Protein AF-A0A6B3AHR8-F1 (afdb_monomer)

Mean predicted aligned error: 14.45 Å

Structure (mmCIF, N/CA/C/O backbone):
data_AF-A0A6B3AHR8-F1
#
_entry.id   AF-A0A6B3AHR8-F1
#
loop_
_atom_site.group_PDB
_atom_site.id
_atom_site.type_symbol
_atom_site.label_atom_id
_atom_site.label_alt_id
_atom_site.label_comp_id
_atom_site.label_asym_id
_atom_site.label_entity_id
_atom_site.label_seq_id
_atom_site.pdbx_PDB_ins_code
_atom_site.Cartn_x
_atom_site.Cartn_y
_atom_site.Cartn_z
_atom_site.occupancy
_atom_site.B_iso_or_equiv
_atom_site.auth_seq_id
_atom_site.auth_c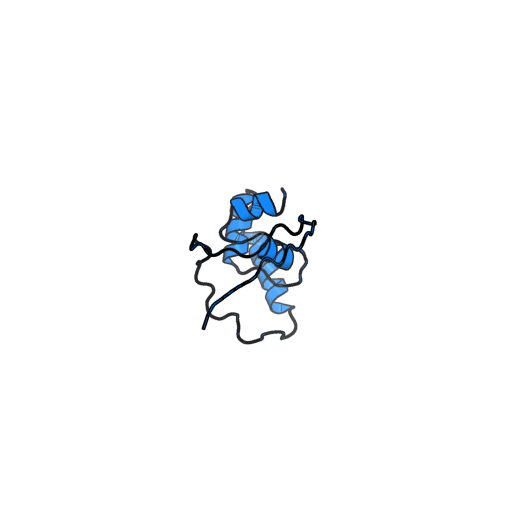omp_id
_atom_site.auth_asym_id
_atom_site.auth_atom_id
_atom_site.pdbx_PDB_model_num
ATOM 1 N N . MET A 1 1 ? -11.221 7.500 -1.827 1.00 72.94 1 MET A N 1
ATOM 2 C CA . MET A 1 1 ? -10.445 6.863 -0.737 1.00 72.94 1 MET A CA 1
ATOM 3 C C . MET A 1 1 ? -9.361 7.847 -0.309 1.00 72.94 1 MET A C 1
ATOM 5 O O . MET A 1 1 ? -8.612 8.270 -1.177 1.00 72.94 1 MET A O 1
ATOM 9 N N . THR A 1 2 ? -9.304 8.282 0.954 1.00 89.19 2 THR A N 1
ATOM 10 C CA . THR A 1 2 ? -8.228 9.182 1.435 1.00 89.19 2 THR A CA 1
ATOM 11 C C . THR A 1 2 ? -7.098 8.376 2.085 1.00 89.19 2 THR A C 1
ATOM 13 O O . THR A 1 2 ? -7.320 7.226 2.467 1.00 89.19 2 THR A O 1
ATOM 16 N N . LEU A 1 3 ? -5.907 8.967 2.265 1.00 89.81 3 LEU A N 1
ATOM 17 C CA . LEU A 1 3 ? -4.805 8.298 2.977 1.00 89.81 3 LEU A CA 1
ATOM 18 C C . LEU A 1 3 ? -5.156 7.978 4.439 1.00 89.81 3 LEU A C 1
ATOM 20 O O . LEU A 1 3 ? -4.743 6.945 4.946 1.00 89.81 3 LEU A O 1
ATOM 24 N N . ALA A 1 4 ? -5.940 8.834 5.104 1.00 90.06 4 ALA A N 1
ATOM 25 C CA . ALA A 1 4 ? -6.392 8.588 6.475 1.00 90.06 4 ALA A CA 1
ATOM 26 C C . ALA A 1 4 ? -7.373 7.407 6.537 1.00 90.06 4 ALA A C 1
ATOM 28 O O . ALA A 1 4 ? -7.261 6.542 7.397 1.00 90.06 4 ALA A O 1
ATOM 29 N N . THR A 1 5 ? -8.297 7.323 5.574 1.00 89.62 5 THR A N 1
ATOM 30 C CA . THR A 1 5 ? -9.214 6.181 5.454 1.00 89.62 5 THR A CA 1
ATOM 31 C C . THR A 1 5 ? -8.467 4.883 5.164 1.00 89.62 5 THR A C 1
ATOM 33 O O . THR A 1 5 ? -8.868 3.835 5.657 1.00 89.62 5 THR A O 1
ATOM 36 N N . LEU A 1 6 ? -7.405 4.936 4.357 1.00 91.19 6 LEU A N 1
ATOM 37 C CA . LEU A 1 6 ? -6.586 3.766 4.067 1.00 91.19 6 LEU A CA 1
ATOM 38 C C . LEU A 1 6 ? -5.809 3.322 5.310 1.00 91.19 6 LEU A C 1
ATOM 40 O O . LEU A 1 6 ? -5.904 2.159 5.675 1.00 91.19 6 LEU A O 1
ATOM 44 N N . ALA A 1 7 ? -5.153 4.255 6.003 1.00 90.44 7 ALA A N 1
ATOM 45 C CA . ALA A 1 7 ? -4.433 3.968 7.239 1.00 90.44 7 ALA A CA 1
ATOM 46 C C . ALA A 1 7 ? -5.337 3.330 8.303 1.00 90.44 7 ALA A C 1
ATOM 48 O O . ALA A 1 7 ? -4.974 2.318 8.876 1.00 90.44 7 ALA A O 1
ATOM 49 N N . ASN A 1 8 ? -6.568 3.820 8.477 1.00 92.31 8 ASN A N 1
ATOM 50 C CA . ASN A 1 8 ? -7.528 3.231 9.421 1.00 92.31 8 ASN A CA 1
ATOM 51 C C . ASN A 1 8 ? -7.996 1.809 9.055 1.00 92.31 8 ASN A C 1
ATOM 53 O O . ASN A 1 8 ? -8.580 1.125 9.890 1.00 92.31 8 ASN A O 1
ATOM 57 N N . ARG A 1 9 ? -7.823 1.378 7.800 1.00 89.56 9 ARG A N 1
ATOM 58 C CA . ARG A 1 9 ? -8.267 0.061 7.303 1.00 89.56 9 ARG A CA 1
ATOM 59 C C . ARG A 1 9 ? -7.111 -0.922 7.117 1.00 89.56 9 ARG A C 1
ATOM 61 O O . ARG A 1 9 ? -7.343 -2.029 6.638 1.00 89.56 9 ARG A O 1
ATOM 68 N N . THR A 1 10 ? -5.895 -0.510 7.456 1.00 93.00 10 THR A N 1
ATOM 69 C CA . THR A 1 10 ? -4.659 -1.282 7.286 1.00 93.00 10 THR A CA 1
ATOM 70 C C . THR A 1 10 ? -3.803 -1.162 8.542 1.00 93.00 10 THR A C 1
ATOM 72 O O . THR A 1 10 ? -4.026 -0.280 9.360 1.00 93.00 10 THR A O 1
ATOM 75 N N . SER A 1 11 ? -2.787 -1.997 8.672 1.00 92.06 11 SER A N 1
ATOM 76 C CA . SER A 1 11 ? -1.762 -1.929 9.712 1.00 92.06 11 SER A CA 1
ATOM 77 C C . SER A 1 11 ? -0.693 -0.858 9.447 1.00 92.06 11 SER A C 1
ATOM 79 O O . SER A 1 11 ? 0.309 -0.816 10.144 1.00 92.06 11 SER A O 1
ATOM 81 N N . TYR A 1 12 ? -0.862 0.003 8.436 1.00 90.44 12 TYR A N 1
ATOM 82 C CA . TYR A 1 12 ? 0.138 0.997 8.036 1.00 90.44 12 TYR A CA 1
ATOM 83 C C . TYR A 1 12 ? -0.373 2.426 8.224 1.00 90.44 12 TYR A C 1
ATOM 85 O O . TYR A 1 12 ? -1.486 2.769 7.823 1.00 90.44 12 TYR A O 1
ATOM 93 N N . SER A 1 13 ? 0.486 3.297 8.752 1.00 91.00 13 SER A N 1
ATOM 94 C CA . SER A 1 13 ? 0.182 4.712 8.973 1.00 91.00 13 SER A CA 1
ATOM 95 C C . SER A 1 13 ? 0.028 5.535 7.678 1.00 91.00 13 SER A C 1
ATOM 97 O O . SER A 1 13 ? 0.433 5.150 6.575 1.00 91.00 13 SER A O 1
ATOM 99 N N . LYS A 1 14 ? -0.527 6.749 7.812 1.00 91.62 14 LYS A N 1
ATOM 100 C CA . LYS A 1 14 ? -0.686 7.714 6.707 1.00 91.62 14 LYS A CA 1
ATOM 101 C C . LYS A 1 14 ? 0.650 8.088 6.053 1.00 91.62 14 LYS A C 1
ATOM 103 O O . LYS A 1 14 ? 0.686 8.288 4.837 1.00 91.62 14 LYS A O 1
ATOM 108 N N . SER A 1 15 ? 1.726 8.205 6.834 1.00 91.19 15 SER A N 1
ATOM 109 C CA . SER A 1 15 ? 3.057 8.556 6.324 1.00 91.19 15 SER A CA 1
ATOM 110 C C . SER A 1 15 ? 3.654 7.410 5.503 1.00 91.19 15 SER A C 1
ATOM 112 O O . SER A 1 15 ? 4.138 7.660 4.396 1.00 91.19 15 SER A O 1
ATOM 114 N N . SER A 1 16 ? 3.524 6.162 5.967 1.00 89.12 16 SER A N 1
ATOM 115 C CA . SER A 1 16 ? 3.913 4.958 5.218 1.00 89.12 16 SER A CA 1
ATOM 116 C C . SER A 1 16 ? 3.192 4.887 3.871 1.00 89.12 16 SER A C 1
ATOM 118 O O . SER A 1 16 ? 3.840 4.829 2.823 1.00 89.12 16 SER A O 1
ATOM 120 N N . TRP A 1 17 ? 1.862 5.039 3.864 1.00 93.81 17 TRP A N 1
ATOM 121 C CA . TRP A 1 17 ? 1.083 5.109 2.623 1.00 93.81 17 TRP A CA 1
ATOM 122 C C . TRP A 1 17 ? 1.481 6.278 1.722 1.00 93.81 17 TRP A C 1
ATOM 124 O O . TRP A 1 17 ? 1.551 6.120 0.503 1.00 93.81 17 TRP A O 1
ATOM 134 N N . GLY A 1 18 ? 1.786 7.440 2.302 1.00 92.69 18 GLY A N 1
ATOM 135 C CA . GLY A 1 18 ? 2.274 8.603 1.567 1.00 92.69 18 GLY A CA 1
ATOM 136 C C . GLY A 1 18 ? 3.588 8.328 0.836 1.00 92.69 18 GLY A C 1
ATOM 137 O O . GLY A 1 18 ? 3.743 8.740 -0.313 1.00 92.69 18 GLY A O 1
ATOM 138 N N . ARG A 1 19 ? 4.525 7.592 1.445 1.00 91.56 19 ARG A N 1
ATOM 139 C CA . ARG A 1 19 ? 5.793 7.202 0.801 1.00 91.56 19 ARG A CA 1
ATOM 140 C C . ARG A 1 19 ? 5.585 6.161 -0.294 1.00 91.56 19 ARG A C 1
ATOM 142 O O . ARG A 1 19 ? 6.161 6.313 -1.369 1.00 91.56 19 ARG A O 1
ATOM 149 N N . TYR A 1 20 ? 4.744 5.158 -0.045 1.00 91.94 20 TYR A N 1
ATOM 150 C CA . TYR A 1 20 ? 4.468 4.097 -1.016 1.00 91.94 20 TYR A CA 1
ATOM 151 C C . TYR A 1 20 ? 3.775 4.624 -2.269 1.00 91.94 20 TYR A C 1
ATOM 153 O O . TYR A 1 20 ? 4.214 4.371 -3.386 1.00 91.94 20 TYR A O 1
ATOM 161 N N . LEU A 1 21 ? 2.721 5.420 -2.090 1.00 89.75 21 LEU A N 1
ATOM 162 C CA . LEU A 1 21 ? 1.911 5.915 -3.202 1.00 89.75 21 LEU A CA 1
ATOM 163 C C . LEU A 1 21 ? 2.565 7.083 -3.951 1.00 89.75 21 LEU A C 1
ATOM 165 O O . LEU A 1 21 ? 2.213 7.334 -5.098 1.00 89.75 21 LEU A O 1
ATOM 169 N N . SER A 1 22 ? 3.532 7.775 -3.338 1.00 90.12 22 SER A N 1
ATOM 170 C CA . SER A 1 22 ? 4.361 8.769 -4.038 1.00 90.12 22 SER A CA 1
ATOM 171 C C . SER A 1 22 ? 5.548 8.159 -4.790 1.00 90.12 22 SER A C 1
ATOM 173 O O . SER A 1 22 ? 6.266 8.891 -5.464 1.00 90.12 22 SER A O 1
ATOM 175 N N . GLY A 1 23 ? 5.782 6.846 -4.668 1.00 88.50 23 GLY A N 1
ATOM 176 C CA . GLY A 1 23 ? 6.922 6.165 -5.288 1.00 88.50 23 GLY A CA 1
ATOM 177 C C . GLY A 1 23 ? 8.266 6.419 -4.595 1.00 88.50 23 GLY A C 1
ATOM 178 O O . GLY A 1 23 ? 9.303 6.030 -5.120 1.00 88.50 23 GLY A O 1
ATOM 179 N N . LYS A 1 24 ? 8.272 7.046 -3.408 1.00 87.44 24 LYS A N 1
ATOM 180 C CA . LYS A 1 24 ? 9.490 7.272 -2.605 1.00 87.44 24 LYS A CA 1
ATOM 181 C C . LYS A 1 24 ? 10.015 5.999 -1.940 1.00 87.44 24 LYS A C 1
ATOM 183 O O . LYS A 1 24 ? 11.164 5.965 -1.512 1.00 87.44 24 LYS A O 1
ATOM 188 N N . ALA A 1 25 ? 9.157 5.000 -1.770 1.00 88.38 25 ALA A N 1
ATOM 189 C CA . ALA A 1 25 ? 9.507 3.682 -1.263 1.00 88.38 25 ALA A CA 1
ATOM 190 C C . ALA A 1 25 ? 8.583 2.644 -1.902 1.00 88.38 25 ALA A C 1
ATOM 192 O O . ALA A 1 25 ? 7.418 2.937 -2.162 1.00 88.38 25 ALA A O 1
ATOM 193 N N . LEU A 1 26 ? 9.078 1.429 -2.121 1.00 88.06 26 LEU A N 1
ATOM 194 C CA . LEU A 1 26 ? 8.225 0.320 -2.541 1.00 88.06 26 LEU A CA 1
ATOM 195 C C . LEU A 1 26 ? 7.431 -0.213 -1.340 1.00 88.06 26 LEU A C 1
ATOM 197 O O . LEU A 1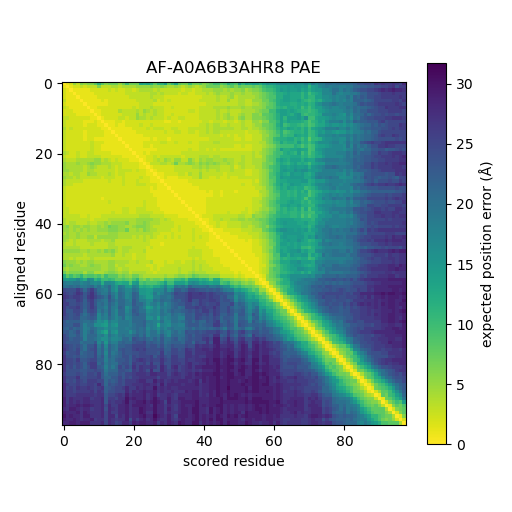 26 ? 8.019 -0.425 -0.276 1.00 88.06 26 LEU A O 1
ATOM 201 N N . PRO A 1 27 ? 6.110 -0.429 -1.481 1.00 90.31 27 PRO A N 1
ATOM 202 C CA . PRO A 1 27 ? 5.322 -1.061 -0.436 1.00 90.31 27 PRO A CA 1
ATOM 203 C C . PRO A 1 27 ? 5.743 -2.528 -0.261 1.00 90.31 27 PRO A C 1
ATOM 205 O O . PRO A 1 27 ? 5.941 -3.227 -1.256 1.00 90.31 27 PRO A O 1
ATOM 208 N N . PRO A 1 28 ? 5.830 -3.041 0.978 1.00 91.00 28 PRO A N 1
ATOM 209 C CA . PRO A 1 28 ? 6.035 -4.466 1.204 1.00 91.00 28 PRO A CA 1
ATOM 210 C C . PRO A 1 28 ? 4.836 -5.272 0.684 1.00 91.00 28 PRO A C 1
ATOM 212 O O . PRO A 1 28 ? 3.706 -4.778 0.627 1.00 91.00 28 PRO A O 1
ATOM 215 N N . ARG A 1 29 ? 5.057 -6.555 0.365 1.00 91.81 29 ARG A N 1
ATOM 216 C CA . ARG A 1 29 ? 4.004 -7.457 -0.144 1.00 91.81 29 ARG A CA 1
ATOM 217 C C . ARG A 1 29 ? 2.746 -7.464 0.739 1.00 91.81 29 ARG A C 1
ATOM 219 O O . ARG A 1 29 ? 1.641 -7.428 0.202 1.00 91.81 29 ARG A O 1
ATOM 226 N N . GLN A 1 30 ? 2.886 -7.447 2.071 1.00 91.94 30 GLN A N 1
ATOM 227 C CA . GLN A 1 30 ? 1.719 -7.398 2.965 1.00 91.94 30 GLN A CA 1
ATOM 228 C C . GLN A 1 30 ? 0.915 -6.102 2.859 1.00 91.94 30 GLN A C 1
ATOM 230 O O . GLN A 1 30 ? -0.312 -6.163 2.796 1.00 91.94 30 GLN A O 1
ATOM 235 N N . ALA A 1 31 ? 1.575 -4.946 2.742 1.00 92.50 31 ALA A N 1
ATOM 236 C CA . ALA A 1 31 ? 0.879 -3.685 2.495 1.00 92.50 31 ALA A CA 1
ATOM 237 C C . ALA A 1 31 ? 0.019 -3.781 1.229 1.00 92.50 31 ALA A C 1
ATOM 239 O O . ALA A 1 31 ? -1.146 -3.393 1.239 1.00 92.50 31 ALA A O 1
ATOM 240 N N . VAL A 1 32 ? 0.541 -4.380 0.154 1.00 93.25 32 VAL A N 1
ATOM 241 C CA . VAL A 1 32 ? -0.225 -4.577 -1.087 1.00 93.25 32 VAL A CA 1
ATOM 242 C C . VAL A 1 32 ? -1.453 -5.470 -0.873 1.00 93.25 32 VAL A C 1
ATOM 244 O O . VAL A 1 32 ? -2.529 -5.157 -1.385 1.00 93.25 32 VAL A O 1
ATOM 247 N N . HIS A 1 33 ? -1.336 -6.543 -0.087 1.00 94.69 33 HIS A N 1
ATOM 248 C CA . HIS A 1 33 ? -2.482 -7.391 0.256 1.00 94.69 33 HIS A CA 1
ATOM 249 C C . HIS A 1 33 ? -3.546 -6.650 1.071 1.00 94.69 33 HIS A C 1
ATOM 251 O O . HIS A 1 33 ? -4.740 -6.784 0.796 1.00 94.69 33 HIS A O 1
ATOM 257 N N . GLU A 1 34 ? -3.139 -5.876 2.074 1.00 93.31 34 GLU A N 1
ATOM 258 C CA . GLU A 1 34 ? -4.068 -5.094 2.886 1.00 93.31 34 GLU A CA 1
ATOM 259 C C . GLU A 1 34 ? -4.731 -3.968 2.094 1.00 93.31 34 GLU A C 1
ATOM 261 O O . GLU A 1 34 ? -5.940 -3.776 2.206 1.00 93.31 34 GLU A O 1
ATOM 266 N N . PHE A 1 35 ? -3.988 -3.294 1.215 1.00 92.69 35 PHE A N 1
ATOM 267 C CA . PHE A 1 35 ? -4.540 -2.322 0.274 1.00 92.69 35 PHE A CA 1
ATOM 268 C C . PHE A 1 35 ? -5.591 -2.954 -0.640 1.00 92.69 35 PHE A C 1
ATOM 270 O O . PHE A 1 35 ? -6.689 -2.416 -0.795 1.00 92.69 35 PHE A O 1
ATOM 277 N N . ALA A 1 36 ? -5.281 -4.121 -1.210 1.00 93.38 36 ALA A N 1
ATOM 278 C CA . ALA A 1 36 ? -6.199 -4.847 -2.075 1.00 93.38 36 ALA A CA 1
ATOM 279 C C . ALA A 1 36 ? -7.506 -5.191 -1.342 1.00 93.38 36 ALA A C 1
ATOM 281 O O . ALA A 1 36 ? -8.593 -4.939 -1.865 1.00 93.38 36 ALA A O 1
ATOM 282 N N . ARG A 1 37 ? -7.409 -5.662 -0.090 1.00 92.38 37 ARG A N 1
ATOM 283 C CA . ARG A 1 37 ? -8.568 -5.898 0.786 1.00 92.38 37 ARG A CA 1
ATOM 284 C C . ARG A 1 37 ? -9.336 -4.614 1.106 1.00 92.38 37 ARG A C 1
ATOM 286 O O . ARG A 1 37 ? -10.561 -4.616 1.038 1.00 92.38 37 ARG A O 1
ATOM 293 N N . ALA A 1 38 ? -8.646 -3.517 1.411 1.00 91.69 38 ALA A N 1
ATOM 294 C CA . ALA A 1 38 ? -9.273 -2.245 1.767 1.00 91.69 38 ALA A CA 1
ATOM 295 C C . ALA A 1 38 ? -10.068 -1.626 0.602 1.00 91.69 38 ALA A C 1
ATOM 297 O O . ALA A 1 38 ? -11.103 -0.994 0.832 1.00 91.69 38 ALA A O 1
ATOM 298 N N . VAL A 1 39 ? -9.598 -1.805 -0.638 1.00 91.00 39 VAL A N 1
ATOM 299 C CA . VAL A 1 39 ? -10.224 -1.266 -1.861 1.00 91.00 39 VAL A CA 1
ATOM 300 C C . VAL A 1 39 ? -11.157 -2.285 -2.541 1.00 91.00 39 VAL A C 1
ATOM 302 O O . VAL A 1 39 ? -11.963 -1.906 -3.385 1.00 91.00 39 VAL A O 1
ATOM 305 N N . GLY A 1 40 ? -11.103 -3.564 -2.158 1.00 91.12 40 GLY A N 1
ATOM 306 C CA . GLY A 1 40 ? -11.934 -4.626 -2.737 1.00 91.12 40 GLY A CA 1
ATOM 307 C C . GLY A 1 40 ? -11.447 -5.114 -4.105 1.00 91.12 40 GLY A C 1
ATOM 308 O O . GLY A 1 40 ? -12.246 -5.556 -4.928 1.00 91.12 40 GLY A O 1
ATOM 309 N N . VAL A 1 41 ? -10.143 -5.020 -4.371 1.00 92.25 41 VAL A N 1
ATOM 310 C CA . VAL A 1 41 ? -9.521 -5.453 -5.633 1.00 92.25 41 VAL A CA 1
ATOM 311 C C . VAL A 1 41 ? -8.717 -6.736 -5.439 1.00 92.25 41 VAL A C 1
ATOM 313 O O . VAL A 1 41 ? -8.287 -7.057 -4.333 1.00 92.25 41 VAL A O 1
ATOM 316 N N . LYS A 1 42 ? -8.496 -7.488 -6.523 1.00 91.19 42 LYS A N 1
ATOM 317 C CA . LYS A 1 42 ? -7.651 -8.690 -6.474 1.00 91.19 42 LYS A CA 1
ATOM 318 C C . LYS A 1 42 ? -6.168 -8.298 -6.346 1.00 91.19 42 LYS A C 1
ATOM 320 O O . LYS A 1 42 ? -5.712 -7.458 -7.127 1.00 91.19 42 LYS A O 1
ATOM 325 N N . PRO A 1 43 ? -5.405 -8.897 -5.413 1.00 91.69 43 PRO A N 1
ATOM 326 C CA . PRO A 1 43 ? -4.009 -8.533 -5.177 1.00 91.69 43 PRO A CA 1
ATOM 327 C C . PRO A 1 43 ? -3.063 -8.986 -6.297 1.00 91.69 43 PRO A C 1
ATOM 329 O O . P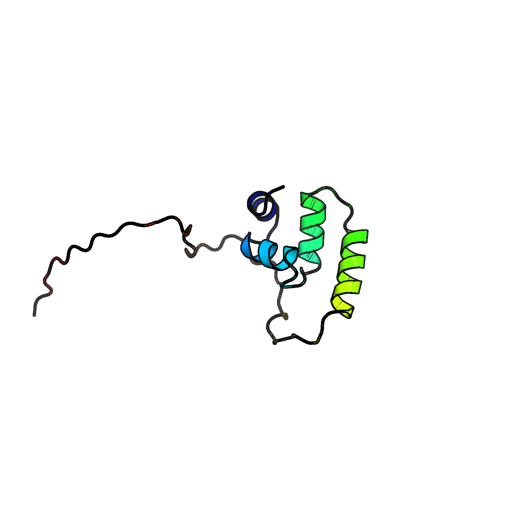RO A 1 43 ? -2.022 -8.364 -6.471 1.00 91.69 43 PRO A O 1
ATOM 332 N N . ASP A 1 44 ? -3.411 -10.010 -7.084 1.00 93.56 44 ASP A N 1
ATOM 333 C CA . ASP A 1 44 ? -2.530 -10.640 -8.082 1.00 93.56 44 ASP A CA 1
ATOM 334 C C . ASP A 1 44 ? -1.893 -9.640 -9.047 1.00 93.56 44 ASP A C 1
ATOM 336 O O . ASP A 1 44 ? -0.680 -9.638 -9.261 1.00 93.56 44 ASP A O 1
ATOM 340 N N . ARG A 1 45 ? -2.704 -8.728 -9.597 1.00 91.25 45 ARG A N 1
ATOM 341 C CA . ARG A 1 45 ? -2.206 -7.721 -10.537 1.00 91.25 45 ARG A CA 1
ATOM 342 C C . ARG A 1 45 ? -1.260 -6.732 -9.861 1.00 91.25 45 ARG A C 1
ATOM 344 O O . ARG A 1 45 ? -0.282 -6.321 -10.476 1.00 91.25 45 ARG A O 1
ATOM 351 N N . LEU A 1 46 ? -1.545 -6.359 -8.616 1.00 91.38 46 LEU A N 1
ATOM 352 C CA . LEU A 1 46 ? -0.730 -5.417 -7.851 1.00 91.38 46 LEU A CA 1
ATOM 353 C C . LEU A 1 46 ? 0.597 -6.047 -7.424 1.00 91.38 46 LEU A C 1
ATOM 355 O O . LEU A 1 46 ? 1.628 -5.388 -7.486 1.00 91.38 46 LEU A O 1
ATOM 359 N N . LEU A 1 47 ? 0.586 -7.326 -7.045 1.00 93.69 47 LEU A N 1
ATOM 360 C CA . LEU A 1 47 ? 1.792 -8.073 -6.692 1.00 93.69 47 LEU A CA 1
ATOM 361 C C . LEU A 1 47 ? 2.701 -8.291 -7.900 1.00 93.69 47 LEU A C 1
ATOM 363 O O . LEU A 1 47 ? 3.912 -8.142 -7.774 1.00 93.69 47 LEU A O 1
ATOM 367 N N . LEU A 1 48 ? 2.129 -8.566 -9.074 1.00 94.31 48 LEU A N 1
ATOM 368 C CA . LEU A 1 48 ? 2.908 -8.653 -10.308 1.00 94.31 48 LEU A CA 1
ATOM 369 C C . LEU A 1 48 ? 3.580 -7.311 -10.639 1.00 94.31 48 LEU A C 1
ATOM 371 O O . LEU A 1 48 ? 4.747 -7.271 -11.016 1.00 94.31 48 LEU A O 1
ATOM 375 N N . MET A 1 49 ? 2.858 -6.198 -10.471 1.00 89.38 49 MET A N 1
ATOM 376 C CA . MET A 1 49 ? 3.432 -4.861 -10.652 1.00 89.38 49 MET A CA 1
ATOM 377 C C . MET A 1 49 ? 4.519 -4.554 -9.617 1.00 89.38 49 MET A C 1
ATOM 379 O O . MET A 1 49 ? 5.536 -3.963 -9.976 1.00 89.38 49 MET A O 1
ATOM 383 N N . LEU A 1 50 ? 4.326 -4.975 -8.363 1.00 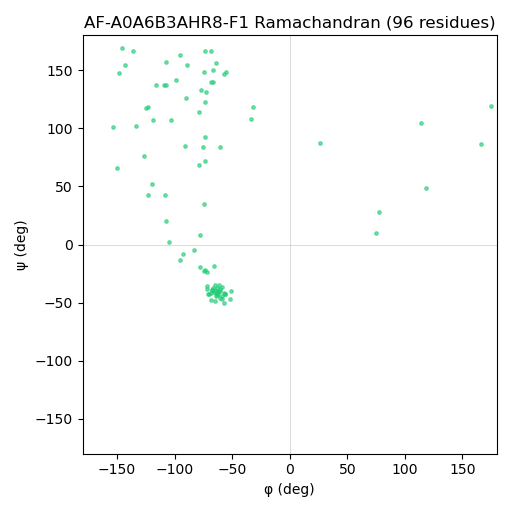90.62 50 LEU A N 1
ATOM 384 C CA . LEU A 1 50 ? 5.331 -4.843 -7.313 1.00 90.62 50 LEU A CA 1
ATOM 385 C C . LEU A 1 50 ? 6.611 -5.596 -7.687 1.00 90.62 50 LEU A C 1
ATOM 387 O O . LEU A 1 50 ? 7.683 -5.018 -7.600 1.00 90.62 50 LEU A O 1
ATOM 391 N N . GLU A 1 51 ? 6.508 -6.832 -8.172 1.00 92.00 51 GLU A N 1
ATOM 392 C CA . GLU A 1 51 ? 7.671 -7.631 -8.574 1.00 92.00 51 GLU A CA 1
ATOM 393 C C . GLU A 1 51 ? 8.460 -6.988 -9.726 1.00 92.00 51 GLU A C 1
ATOM 395 O O . GLU A 1 51 ? 9.691 -6.982 -9.725 1.00 92.00 51 GLU A O 1
ATOM 400 N N . ILE A 1 52 ? 7.763 -6.405 -10.706 1.00 92.19 52 ILE A N 1
ATOM 401 C CA . ILE A 1 52 ? 8.411 -5.664 -11.796 1.00 92.19 52 ILE A CA 1
ATOM 402 C C . ILE A 1 52 ? 9.147 -4.438 -11.241 1.00 92.19 52 ILE A C 1
ATOM 404 O O . ILE A 1 52 ? 10.274 -4.157 -11.647 1.00 92.19 52 ILE A O 1
ATOM 408 N N . ALA A 1 53 ? 8.534 -3.724 -10.297 1.00 88.38 53 ALA A N 1
ATOM 409 C CA . ALA A 1 53 ? 9.124 -2.537 -9.694 1.00 88.38 53 ALA A CA 1
ATOM 410 C C . ALA A 1 53 ? 10.297 -2.866 -8.748 1.00 88.38 53 ALA A C 1
ATOM 412 O O . ALA A 1 53 ? 11.285 -2.137 -8.744 1.00 88.38 53 ALA A O 1
ATOM 413 N N . GLU A 1 54 ? 10.235 -3.986 -8.016 1.00 87.81 54 GLU A N 1
ATOM 414 C CA . GLU A 1 54 ? 11.341 -4.530 -7.212 1.00 87.81 54 GLU A CA 1
ATOM 415 C C . GLU A 1 54 ? 12.583 -4.774 -8.086 1.00 87.81 54 GLU A C 1
ATOM 417 O O . GLU A 1 54 ? 13.691 -4.426 -7.688 1.00 87.81 54 GLU A O 1
ATOM 422 N N . ARG A 1 55 ? 12.404 -5.302 -9.306 1.00 87.31 55 ARG A N 1
ATOM 423 C CA . ARG A 1 55 ? 13.500 -5.552 -10.264 1.00 87.31 55 ARG A CA 1
ATOM 424 C C . ARG A 1 55 ? 14.049 -4.286 -10.928 1.00 87.31 55 ARG A C 1
ATOM 426 O O . ARG A 1 55 ? 15.167 -4.305 -11.431 1.00 87.31 55 ARG A O 1
ATOM 433 N N . ALA A 1 56 ? 13.258 -3.218 -10.981 1.00 84.19 56 ALA A N 1
ATOM 434 C CA . ALA A 1 56 ? 13.624 -1.957 -11.625 1.00 84.19 56 ALA A CA 1
ATOM 435 C C . ALA A 1 56 ? 14.270 -0.947 -10.661 1.00 84.19 56 ALA A C 1
ATOM 437 O O . ALA A 1 56 ? 14.728 0.109 -11.102 1.00 84.19 56 ALA A O 1
ATOM 438 N N . GLN A 1 57 ? 14.284 -1.228 -9.355 1.00 73.81 57 GLN A N 1
ATOM 439 C CA . GLN A 1 57 ? 14.848 -0.316 -8.368 1.00 73.81 57 GLN A CA 1
ATOM 440 C C . GLN A 1 57 ? 16.385 -0.344 -8.449 1.00 73.81 57 GLN A C 1
ATOM 442 O O . GLN A 1 57 ? 16.969 -1.416 -8.284 1.00 73.81 57 GLN A O 1
ATOM 447 N N . PRO A 1 58 ? 17.065 0.797 -8.683 1.00 62.56 58 PRO A N 1
ATOM 448 C CA . PRO A 1 58 ? 18.498 0.890 -8.426 1.00 62.56 58 PRO A CA 1
ATOM 449 C C . PRO A 1 58 ? 18.782 0.536 -6.963 1.00 62.56 58 PRO A C 1
ATOM 451 O O . PRO A 1 58 ? 17.958 0.823 -6.099 1.00 62.56 58 PRO A O 1
ATOM 454 N N . ASP A 1 59 ? 19.932 -0.082 -6.701 1.00 62.28 59 ASP A N 1
ATOM 455 C CA . ASP A 1 59 ? 20.357 -0.557 -5.381 1.00 62.28 59 ASP A CA 1
ATOM 456 C C . ASP A 1 59 ? 20.459 0.615 -4.378 1.00 62.28 59 ASP A C 1
ATOM 458 O O . ASP A 1 59 ? 21.499 1.241 -4.197 1.00 62.28 59 ASP A O 1
ATOM 462 N N . VAL A 1 60 ? 19.332 0.989 -3.769 1.00 55.16 60 VAL A N 1
ATOM 463 C CA . VAL A 1 60 ? 19.231 1.948 -2.658 1.00 55.16 60 VAL A CA 1
ATOM 464 C C . VAL A 1 60 ? 18.880 1.156 -1.397 1.00 55.16 60 VAL A C 1
ATOM 466 O O . VAL A 1 60 ? 18.006 1.522 -0.612 1.00 55.16 60 VAL A O 1
ATOM 469 N N . ARG A 1 61 ? 19.518 -0.006 -1.206 1.00 54.69 61 ARG A N 1
ATOM 470 C CA . ARG A 1 61 ? 19.297 -0.839 -0.024 1.00 54.69 61 ARG A CA 1
ATOM 471 C C . ARG A 1 61 ? 20.288 -0.465 1.076 1.00 54.69 61 ARG A C 1
ATOM 473 O O . ARG A 1 61 ? 21.318 -1.100 1.262 1.00 54.69 61 ARG A O 1
ATOM 480 N N . GLY A 1 62 ? 19.934 0.561 1.848 1.00 47.16 62 GLY A N 1
ATOM 481 C CA . GLY A 1 62 ? 20.415 0.687 3.227 1.00 47.16 62 GLY A CA 1
ATOM 482 C C . GLY A 1 62 ? 19.837 -0.445 4.105 1.00 47.16 62 GLY A C 1
ATOM 483 O O . GLY A 1 62 ? 18.738 -0.928 3.814 1.00 47.16 62 GLY A O 1
ATOM 484 N N . PRO A 1 63 ? 20.540 -0.898 5.160 1.00 43.94 63 PRO A N 1
ATOM 485 C CA . PRO A 1 63 ? 20.252 -2.135 5.902 1.00 43.94 63 PRO A CA 1
ATOM 486 C C . PRO A 1 63 ? 19.031 -2.094 6.852 1.00 43.94 63 PRO A C 1
ATOM 488 O O . PRO A 1 63 ? 19.036 -2.762 7.877 1.00 43.94 63 PRO A O 1
ATOM 491 N N . GLU A 1 64 ? 17.953 -1.378 6.523 1.00 45.00 64 GLU A N 1
ATOM 492 C CA . GLU A 1 64 ? 16.758 -1.256 7.390 1.00 45.00 64 GLU A CA 1
ATOM 493 C C . GLU A 1 64 ? 15.525 -2.023 6.883 1.00 45.00 64 GLU A C 1
ATOM 495 O O . GLU A 1 64 ? 14.391 -1.739 7.255 1.00 45.00 64 GLU A O 1
ATOM 500 N N . ALA A 1 65 ? 15.719 -3.010 6.009 1.00 46.75 65 ALA A N 1
ATOM 501 C CA . ALA A 1 65 ? 14.624 -3.821 5.473 1.00 46.75 65 ALA A CA 1
ATOM 502 C C . ALA A 1 65 ? 14.831 -5.322 5.725 1.00 46.75 65 ALA A C 1
ATOM 504 O O . ALA A 1 65 ? 14.575 -6.158 4.851 1.00 46.75 65 ALA A O 1
ATOM 505 N N . THR A 1 66 ? 15.287 -5.629 6.940 1.00 40.72 66 THR A N 1
ATOM 506 C CA . THR A 1 66 ? 15.199 -6.940 7.587 1.00 40.72 66 THR A CA 1
ATOM 507 C C . THR A 1 66 ? 14.360 -6.739 8.846 1.00 40.72 66 THR A C 1
ATOM 509 O O . THR A 1 66 ? 14.823 -6.107 9.786 1.00 40.72 66 THR A O 1
ATOM 512 N N . GLY A 1 67 ? 13.115 -7.226 8.840 1.00 40.44 67 GLY A N 1
ATOM 513 C CA . GLY A 1 67 ? 12.226 -7.172 10.008 1.00 40.44 67 GLY A CA 1
ATOM 514 C C . GLY A 1 67 ? 10.936 -6.375 9.812 1.00 40.44 67 GLY A C 1
ATOM 515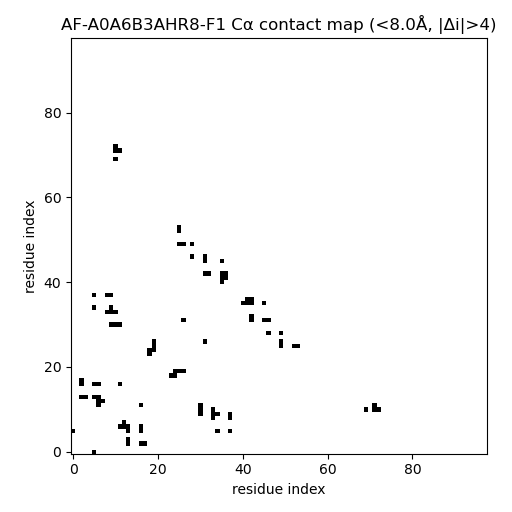 O O . GLY A 1 67 ? 10.582 -5.569 10.660 1.00 40.44 67 GLY A O 1
ATOM 516 N N . ALA A 1 68 ? 10.195 -6.604 8.724 1.00 47.12 68 ALA A N 1
ATOM 517 C CA . ALA A 1 68 ? 8.771 -6.260 8.714 1.00 47.12 68 ALA A CA 1
ATOM 518 C C .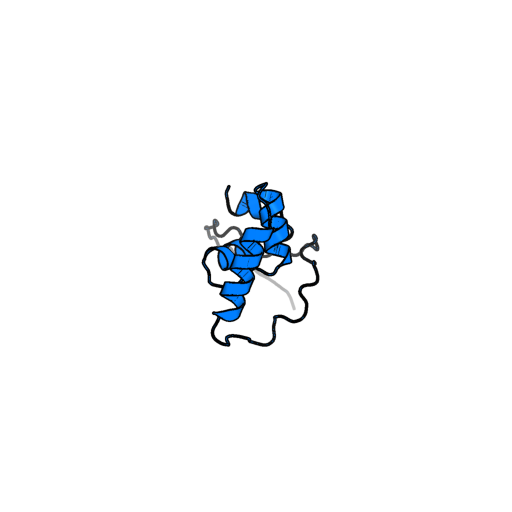 ALA A 1 68 ? 7.992 -7.351 9.471 1.00 47.12 68 ALA A C 1
ATOM 520 O O . ALA A 1 68 ? 7.266 -8.143 8.871 1.00 47.12 68 ALA A O 1
ATOM 521 N N . GLU A 1 69 ? 8.195 -7.424 10.787 1.00 46.16 69 GLU A N 1
ATOM 522 C CA . GLU A 1 69 ? 7.174 -7.972 11.675 1.00 46.16 69 GLU A CA 1
ATOM 523 C C . GLU A 1 69 ? 5.989 -6.990 11.673 1.00 46.16 69 GLU A C 1
ATOM 525 O O . GLU A 1 69 ? 6.209 -5.775 11.637 1.00 46.16 69 GLU A O 1
ATOM 530 N N . PRO A 1 70 ? 4.728 -7.453 11.666 1.00 49.72 70 PRO A N 1
ATOM 531 C CA . PRO A 1 70 ? 3.585 -6.562 11.763 1.00 49.72 70 PRO A CA 1
ATOM 532 C C . PRO A 1 70 ? 3.477 -6.085 13.213 1.00 49.72 70 PRO A C 1
ATOM 534 O O . PRO A 1 70 ? 2.735 -6.650 14.011 1.00 49.72 70 PRO A O 1
ATOM 537 N N . SER A 1 71 ? 4.232 -5.051 13.564 1.00 45.69 71 SER A N 1
ATOM 538 C CA . SER A 1 71 ? 3.996 -4.285 14.782 1.00 45.69 71 SER A CA 1
ATOM 539 C C . SER A 1 71 ? 3.887 -2.807 14.436 1.00 45.69 71 SER A C 1
ATOM 541 O O . SER A 1 71 ? 4.804 -2.020 14.633 1.00 45.69 71 SER A O 1
ATOM 543 N N . ASP A 1 72 ? 2.727 -2.462 13.886 1.00 51.72 72 ASP A N 1
ATOM 544 C CA . ASP A 1 72 ? 2.075 -1.176 14.144 1.00 51.72 72 ASP A CA 1
ATOM 545 C C . ASP A 1 72 ? 0.697 -1.506 14.773 1.00 51.72 72 ASP A C 1
ATOM 547 O O . ASP A 1 72 ? -0.377 -1.174 14.275 1.00 51.72 72 ASP A O 1
ATOM 551 N N . GLY A 1 73 ? 0.730 -2.328 15.832 1.00 41.53 73 GLY A N 1
ATOM 552 C CA . GLY A 1 73 ? -0.359 -2.485 16.803 1.00 41.53 73 GLY A CA 1
ATOM 553 C C . GLY A 1 73 ? -0.171 -1.470 17.940 1.00 41.53 73 GLY A C 1
ATOM 554 O O . GLY A 1 73 ? 0.958 -1.043 18.174 1.00 41.53 73 GLY A O 1
ATOM 555 N N . PRO A 1 74 ? -1.234 -1.044 18.650 1.00 51.56 74 PRO A N 1
ATOM 556 C CA . PRO A 1 74 ? -1.218 0.185 19.432 1.00 51.56 74 PRO A CA 1
ATOM 557 C C . PRO A 1 74 ? -0.387 0.010 20.708 1.00 51.56 74 PRO A C 1
ATOM 559 O O . PRO A 1 74 ? -0.901 -0.389 21.749 1.00 51.56 74 PRO A O 1
ATOM 562 N N . ALA A 1 75 ? 0.897 0.343 20.648 1.00 40.38 75 ALA A N 1
ATOM 563 C CA . ALA A 1 75 ? 1.681 0.691 21.820 1.00 40.38 75 ALA A CA 1
ATOM 564 C C . ALA A 1 75 ? 1.824 2.214 21.818 1.00 40.38 75 ALA A C 1
ATOM 566 O O . ALA A 1 75 ? 2.483 2.797 20.961 1.00 40.38 75 ALA A O 1
ATOM 567 N N . GLY A 1 76 ? 1.097 2.854 22.733 1.00 39.22 76 GLY A N 1
ATOM 568 C CA . GLY A 1 76 ? 1.032 4.301 22.857 1.00 39.22 76 GLY A CA 1
ATOM 569 C C . GLY A 1 76 ? 2.401 4.957 23.027 1.00 39.22 76 GLY A C 1
ATOM 570 O O . GLY A 1 76 ? 3.309 4.416 23.651 1.00 39.22 76 GLY A O 1
ATOM 571 N N . GLY A 1 77 ? 2.502 6.174 22.505 1.00 32.41 77 GLY A N 1
ATOM 572 C CA . GLY A 1 77 ? 3.656 7.039 22.692 1.00 32.41 77 GLY A CA 1
ATOM 573 C C . GLY A 1 77 ? 3.617 8.191 21.706 1.00 32.41 77 GLY A C 1
ATOM 574 O O . GLY A 1 77 ? 4.142 8.092 20.609 1.00 32.41 77 GLY A O 1
ATOM 575 N N . ALA A 1 78 ? 2.929 9.257 22.098 1.00 44.47 78 ALA A N 1
ATOM 576 C CA . ALA A 1 78 ? 2.811 10.532 21.406 1.00 44.47 78 ALA A CA 1
ATOM 577 C C . ALA A 1 78 ? 4.048 10.961 20.592 1.00 44.47 78 ALA A C 1
ATOM 579 O O . ALA A 1 78 ? 5.084 11.222 21.182 1.00 44.47 78 ALA A O 1
ATOM 580 N N . VAL A 1 79 ? 3.891 11.106 19.271 1.00 42.78 79 VAL A N 1
ATOM 581 C CA . VAL A 1 79 ? 4.483 12.096 18.334 1.00 42.78 79 VAL A CA 1
ATOM 582 C C . VAL A 1 79 ? 4.013 11.643 16.938 1.00 42.78 79 VAL A C 1
ATOM 584 O O . VAL A 1 79 ? 4.207 10.497 16.579 1.00 42.78 79 VAL A O 1
ATOM 587 N N . GLU A 1 80 ? 3.266 12.349 16.100 1.00 38.91 80 GLU A N 1
ATOM 588 C CA . GLU A 1 80 ? 3.187 13.755 15.726 1.00 38.91 80 GLU A CA 1
ATOM 589 C C . GLU A 1 80 ? 1.745 14.232 15.942 1.00 38.91 80 GLU A C 1
ATOM 591 O O . GLU A 1 80 ? 0.800 13.723 15.344 1.00 38.91 80 GLU A O 1
ATOM 596 N N . ARG A 1 81 ? 1.509 15.191 16.839 1.00 43.34 81 ARG A N 1
ATOM 597 C CA . ARG A 1 81 ? 1.365 16.588 16.407 1.00 43.34 81 ARG A CA 1
ATOM 598 C C . ARG A 1 81 ? 0.872 16.678 14.964 1.00 43.34 81 ARG A C 1
ATOM 600 O O . ARG A 1 81 ? 1.659 16.841 14.034 1.00 43.34 81 ARG A O 1
ATOM 607 N N . SER A 1 82 ? -0.455 16.657 14.818 1.00 41.75 82 SER A N 1
ATOM 608 C CA . SER A 1 82 ? -1.114 17.576 13.895 1.00 41.75 82 SER A CA 1
ATOM 609 C C . SER A 1 82 ? -0.315 18.872 13.900 1.00 41.75 82 SER A C 1
ATOM 611 O O . SER A 1 82 ? -0.277 19.586 14.900 1.00 41.75 82 SER A O 1
ATOM 613 N N . ARG A 1 83 ? 0.409 19.124 12.812 1.00 52.69 83 ARG A N 1
ATOM 614 C CA . ARG A 1 83 ? 1.006 20.423 12.544 1.00 52.69 83 ARG A CA 1
ATOM 615 C C . ARG A 1 83 ? -0.137 21.344 12.146 1.00 52.69 83 ARG A C 1
ATOM 617 O O . ARG A 1 83 ? -0.309 21.647 10.976 1.00 52.69 83 ARG A O 1
ATOM 624 N N . ASP A 1 84 ? -0.937 21.684 13.139 1.00 47.81 84 ASP A N 1
ATOM 625 C CA . ASP A 1 84 ? -1.952 22.721 13.108 1.00 47.81 84 ASP A CA 1
ATOM 626 C C . ASP A 1 84 ? -2.048 23.258 14.542 1.00 47.81 84 ASP A C 1
ATOM 628 O O . ASP A 1 84 ? -2.987 22.986 15.274 1.00 47.81 84 ASP A O 1
ATOM 632 N N . GLU A 1 85 ? -0.965 23.889 15.006 1.00 39.41 85 GLU A N 1
ATOM 633 C CA . GLU A 1 85 ? -0.959 24.639 16.264 1.00 39.41 85 GLU A CA 1
ATOM 634 C C . GLU A 1 85 ? 0.124 25.727 16.199 1.00 39.41 85 GLU A C 1
ATOM 636 O O . GLU A 1 85 ? 1.323 25.474 16.336 1.00 39.41 85 GLU A O 1
ATOM 641 N N . ALA A 1 86 ? -0.318 26.954 15.951 1.00 50.22 86 ALA A N 1
ATOM 642 C CA . ALA A 1 86 ? 0.198 28.135 16.633 1.00 50.22 86 ALA A CA 1
ATOM 643 C C . ALA A 1 86 ? -0.947 28.581 17.559 1.00 50.22 86 ALA A C 1
ATOM 645 O O . ALA A 1 86 ? -2.088 28.558 17.087 1.00 50.22 86 ALA A O 1
ATOM 646 N N . PRO A 1 87 ? -0.703 28.969 18.829 1.00 42.66 87 PRO A N 1
ATOM 647 C CA . PRO A 1 87 ? 0.077 30.175 19.137 1.00 42.66 87 PRO A CA 1
ATOM 648 C C . PRO A 1 87 ? 0.955 30.109 20.417 1.00 42.66 87 PRO A C 1
ATOM 650 O O . PRO A 1 87 ? 0.845 29.208 21.241 1.00 42.66 87 PRO A O 1
ATOM 653 N N . VAL A 1 88 ? 1.837 31.106 20.570 1.00 50.03 88 VAL A N 1
ATOM 654 C CA . VAL A 1 88 ? 2.596 31.450 21.801 1.00 50.03 88 VAL A CA 1
ATOM 655 C C . VAL A 1 88 ? 1.641 32.133 22.807 1.00 50.03 88 VAL A C 1
ATOM 657 O O . VAL A 1 88 ? 0.721 32.816 22.348 1.00 50.03 88 VAL A O 1
ATOM 660 N N . PRO A 1 89 ? 1.819 31.997 24.139 1.00 47.09 89 PRO A N 1
ATOM 661 C CA . PRO A 1 89 ? 2.732 32.895 24.861 1.00 47.09 89 PRO A CA 1
ATOM 662 C C . PRO A 1 89 ? 3.539 32.239 26.004 1.00 47.09 89 PRO A C 1
ATOM 664 O O . PRO A 1 89 ? 3.155 31.237 26.602 1.00 47.09 89 PRO A O 1
ATOM 667 N N . GLU A 1 90 ? 4.681 32.865 26.277 1.00 50.16 90 GLU A N 1
ATOM 668 C CA . GLU A 1 90 ? 5.663 32.600 27.329 1.00 50.16 90 GLU A CA 1
ATOM 669 C C . GLU A 1 90 ? 5.300 33.415 28.585 1.00 50.16 90 GLU A C 1
ATOM 671 O O . GLU A 1 90 ? 5.154 34.629 28.488 1.00 50.16 90 GLU A O 1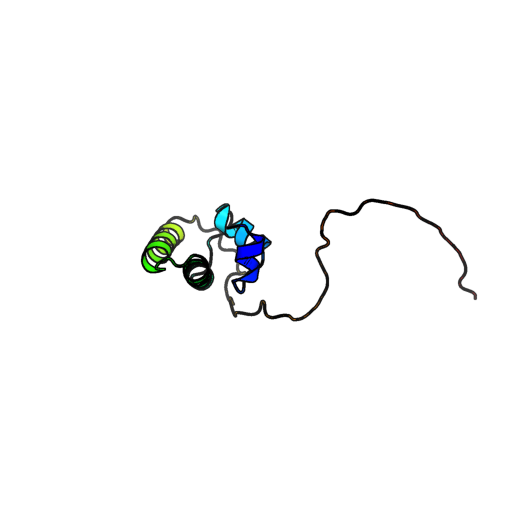
ATOM 676 N N . GLU A 1 91 ? 5.172 32.774 29.750 1.00 39.81 91 GLU A N 1
ATOM 677 C CA . GLU A 1 91 ? 5.129 33.444 31.061 1.00 39.81 91 GLU A CA 1
ATOM 678 C C . GLU A 1 91 ? 6.075 32.693 32.007 1.00 39.81 91 GLU A C 1
ATOM 680 O O . GLU A 1 91 ? 5.789 31.596 32.494 1.00 39.81 91 GLU A O 1
ATOM 685 N N . ALA A 1 92 ? 7.255 33.283 32.200 1.00 49.00 92 ALA A N 1
ATOM 686 C CA . ALA A 1 92 ? 8.283 32.846 33.127 1.00 49.00 92 ALA A CA 1
ATOM 687 C C . ALA A 1 92 ? 7.921 33.288 34.556 1.00 49.00 92 ALA A C 1
ATOM 689 O O . ALA A 1 92 ? 7.914 34.477 34.868 1.00 49.00 92 ALA A O 1
ATOM 690 N N . GLY A 1 93 ? 7.653 32.322 35.436 1.00 34.69 93 GLY A N 1
ATOM 691 C CA . GLY A 1 93 ? 7.417 32.536 36.864 1.00 34.69 93 GLY A CA 1
ATOM 692 C C . GLY A 1 93 ? 8.395 31.708 37.689 1.00 34.69 93 GLY A C 1
ATOM 693 O O . GLY A 1 93 ? 8.439 30.489 37.580 1.00 34.69 93 GLY A O 1
ATOM 694 N N . ALA A 1 94 ? 9.214 32.409 38.459 1.00 39.44 94 ALA A N 1
ATOM 695 C CA . ALA A 1 94 ? 10.4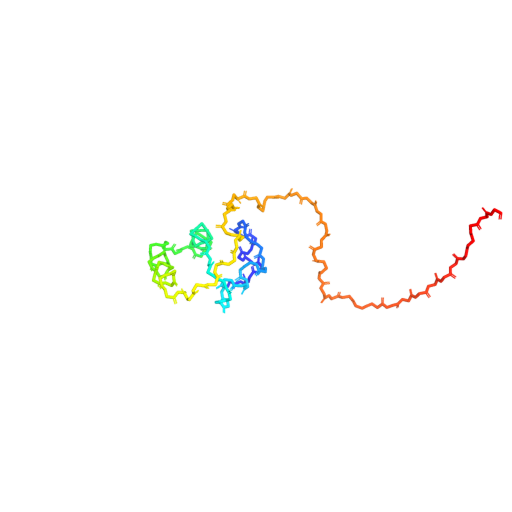39 31.957 39.090 1.00 39.44 94 ALA A CA 1
ATOM 696 C C . ALA A 1 94 ? 10.294 31.022 40.308 1.00 39.44 94 ALA A C 1
ATOM 698 O O . ALA A 1 94 ? 9.267 30.995 40.981 1.00 39.44 94 ALA A O 1
ATOM 699 N N . ALA A 1 95 ? 11.455 30.440 40.640 1.00 38.44 95 ALA A N 1
ATOM 700 C CA . ALA A 1 95 ? 12.058 30.315 41.974 1.00 38.44 95 ALA A CA 1
ATOM 701 C C . ALA A 1 95 ? 12.170 28.887 42.532 1.00 38.44 95 ALA A C 1
ATOM 703 O O . ALA A 1 95 ? 11.222 28.306 43.051 1.00 38.44 95 ALA A O 1
ATOM 704 N N . GLU A 1 96 ? 13.403 28.384 42.496 1.00 34.78 96 GLU A N 1
ATOM 705 C CA . GLU A 1 96 ? 13.896 27.228 43.245 1.00 34.78 96 GLU A CA 1
ATOM 706 C C . GLU A 1 96 ? 14.827 27.759 44.364 1.00 34.78 96 GLU A C 1
ATOM 708 O O . GLU A 1 96 ? 15.590 28.693 44.092 1.00 34.78 96 GLU A O 1
ATOM 713 N N . PRO A 1 97 ? 14.762 27.258 45.616 1.00 41.31 97 PRO A N 1
ATOM 714 C CA . PRO A 1 97 ? 15.618 27.722 46.709 1.00 41.31 97 PRO A CA 1
ATOM 715 C C . PRO A 1 97 ? 16.826 26.803 46.963 1.00 41.31 97 PRO A C 1
ATOM 717 O O . PRO A 1 97 ? 16.674 25.582 46.987 1.00 41.31 97 PRO A O 1
ATOM 720 N N . ALA A 1 98 ? 17.980 27.407 47.272 1.00 36.34 98 ALA A N 1
ATOM 721 C CA . ALA A 1 98 ? 18.986 26.925 48.232 1.00 36.34 98 ALA A CA 1
ATOM 722 C C . ALA A 1 98 ? 19.944 28.067 48.609 1.00 36.34 98 ALA A C 1
ATOM 724 O O . ALA A 1 98 ? 20.451 28.736 47.680 1.00 36.34 98 ALA A O 1
#

Nearest PDB structures (foldseek):
  3f6w-assembly1_A  TM=7.535E-01  e=1.783E-01  Pseudomonas syringae pv. tomato str. DC3000
  3f52-assembly1_A  TM=7.305E-01  e=5.204E-01  Corynebacterium glutamicum
  2lyj-assembly1_A  TM=8.621E-01  e=1.128E+00  Enterococcus faecalis
  4ia8-assembly1_B  TM=7.543E-01  e=8.376E-01  Enterobacter sp. RFL1396
  4i6t-assembly1_A  TM=7.327E-01  e=1.001E+00  Enterobacter sp. RFL1396

Radius of gyration: 20.09 Å; Cα contacts (8 Å, |Δi|>4): 50; chains: 1; bounding box: 32×44×60 Å

Solvent-accessible surface area (backbone atoms only — not comparable to full-atom values): 6709 Å² total; per-residue (Å²): 137,51,59,64,61,49,21,77,59,40,74,46,51,46,66,58,51,51,32,34,77,69,66,77,37,83,67,54,72,64,56,48,47,39,50,18,62,66,73,74,48,76,40,68,67,56,52,54,50,48,55,55,48,64,74,67,53,74,95,76,79,67,95,82,84,78,76,90,64,94,74,66,64,97,73,87,76,96,79,76,76,73,90,78,79,84,82,88,88,89,81,92,78,86,89,85,90,133

pLDDT: mean 71.44, std 22.94, range [32.41, 94.69]

Foldseek 3Di:
DALCLLVVQDLDHSVLVVCCVVVVDPDPLRSLVSSCVSVVHDSVVVVVVSVVVVVVDDPPDDPPPDDPDSPPDDDDDDDDDPVPDDDDDDDDDDDDDD

Secondary structure (DSSP, 8-state):
--HHHHHTTSSS-HH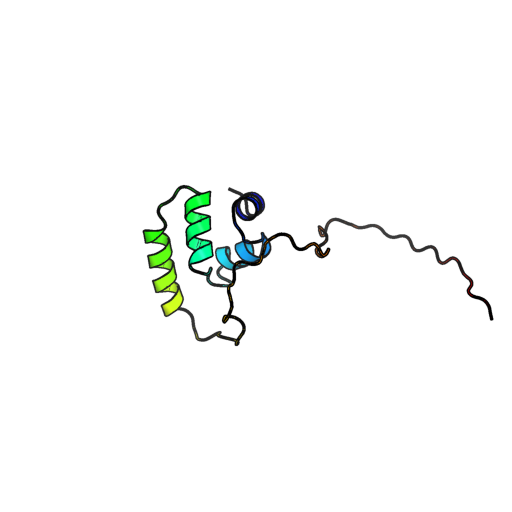HHHHHHTTSSPPPHHHHHHHHHHHT--HHHHHHHHHHHHHHS-S---S--S------S---------S---------------

Sequence (98 aa):
MTLATLANRTSYSKSSWGRYLSGKALPPRQAVHEFARAVGVKPDRLLLMLEIAERAQPDVRGPEATGAEPSDGPAGGAVERSRDEAPVPEEAGAAEPA